Protein AF-A0A955TR52-F1 (afdb_monomer_lite)

pLDDT: mean 86.91, std 15.17, range [33.38, 98.06]

Sequence (68 aa):
SHLVVDPEIALVKNGTKKQPNEVDGITGATISSRTVVNLLNNAMTKWKGPIDAYLQAHPELEKTTGHE

Radius of gyration: 14.23 Å; chains: 1; bounding box: 26×19×41 Å

Secondary structure (DSSP, 8-state):
---TT-S--EEE-TT---STTEEEPPTT-HHHHHHHHHHHHHHHHHHHHHHHHHHHH-GGGGGGSS--

Foldseek 3Di:
DDPQLPPFQAEDDAPPDDGSSYDHDDPPCVVVRVVVRVVVRVVCVVCVVVVVVVCVVPVVVVPPPDDD

Structure (mmCIF, N/CA/C/O backbone):
data_AF-A0A955TR52-F1
#
_entry.id   AF-A0A955TR52-F1
#
loop_
_atom_site.group_PDB
_atom_site.id
_atom_site.type_symbol
_atom_site.label_atom_id
_atom_site.label_alt_id
_atom_site.label_comp_id
_atom_site.label_asym_id
_atom_site.label_entity_id
_atom_site.label_seq_id
_atom_site.pdbx_PDB_ins_code
_atom_site.Cartn_x
_atom_site.Cartn_y
_atom_site.Cartn_z
_atom_site.occupancy
_atom_site.B_iso_or_equiv
_atom_site.auth_seq_id
_atom_site.auth_comp_id
_atom_site.auth_asym_id
_atom_site.auth_atom_id
_atom_site.pdbx_PDB_model_num
ATOM 1 N N . SER A 1 1 ? -0.003 -1.952 -18.076 1.00 52.62 1 SER A N 1
ATOM 2 C CA . SER A 1 1 ? -0.229 -2.402 -16.695 1.00 52.62 1 SER A CA 1
ATOM 3 C C . SER A 1 1 ? -0.317 -1.242 -15.701 1.00 52.62 1 SER A C 1
ATOM 5 O O . SER A 1 1 ? 0.586 -0.420 -15.637 1.00 52.62 1 SER A O 1
ATOM 7 N N . HIS A 1 2 ? -1.386 -1.180 -14.899 1.00 62.62 2 HIS A N 1
ATOM 8 C CA . HIS A 1 2 ? -1.379 -0.480 -13.606 1.00 62.62 2 HIS A CA 1
ATOM 9 C C . HIS A 1 2 ? -1.474 -1.554 -12.528 1.00 62.62 2 HIS A C 1
ATOM 11 O O . HIS A 1 2 ? -2.352 -2.415 -12.605 1.00 62.62 2 HIS A O 1
ATOM 17 N N . LEU A 1 3 ? -0.548 -1.556 -11.569 1.00 74.38 3 LEU A N 1
ATOM 18 C CA . LEU A 1 3 ? -0.654 -2.481 -10.445 1.00 74.38 3 LEU A CA 1
ATOM 19 C C . LEU A 1 3 ? -1.887 -2.094 -9.626 1.00 74.38 3 LEU A C 1
ATOM 21 O O . LEU A 1 3 ? -2.184 -0.914 -9.473 1.00 74.38 3 LEU A O 1
ATOM 25 N N . VAL A 1 4 ? -2.571 -3.076 -9.042 1.00 74.50 4 VAL A N 1
ATOM 26 C CA . VAL A 1 4 ? -3.753 -2.848 -8.185 1.00 74.50 4 VAL A CA 1
ATOM 27 C C . VAL A 1 4 ? -3.443 -1.919 -6.998 1.00 74.50 4 VAL A C 1
ATOM 29 O O . VAL A 1 4 ? -4.334 -1.273 -6.456 1.00 74.50 4 VAL A O 1
ATOM 32 N N . VAL A 1 5 ? -2.167 -1.836 -6.616 1.00 70.50 5 VAL A N 1
ATOM 33 C CA . VAL A 1 5 ? -1.643 -0.978 -5.547 1.00 70.50 5 VAL A CA 1
ATOM 34 C C . VAL A 1 5 ? -1.244 0.433 -6.005 1.00 70.50 5 VAL A C 1
ATOM 36 O O . VAL A 1 5 ? -0.799 1.216 -5.171 1.00 70.50 5 VAL A O 1
ATOM 39 N N . ASP A 1 6 ? -1.374 0.778 -7.291 1.00 74.69 6 ASP A N 1
ATOM 40 C CA . ASP A 1 6 ? -1.143 2.149 -7.763 1.00 74.69 6 ASP A CA 1
ATOM 41 C C . ASP A 1 6 ? -2.298 3.073 -7.307 1.00 74.69 6 ASP A C 1
ATOM 43 O O . ASP A 1 6 ? -3.464 2.679 -7.393 1.00 74.69 6 ASP A O 1
ATOM 47 N N . PRO A 1 7 ? -2.024 4.318 -6.866 1.00 73.31 7 PRO A N 1
ATOM 48 C CA . PRO A 1 7 ? -0.712 4.973 -6.825 1.00 73.31 7 PRO A CA 1
ATOM 49 C C . PRO A 1 7 ? 0.170 4.592 -5.617 1.00 73.31 7 PRO A C 1
ATOM 51 O O . PRO A 1 7 ? 1.390 4.621 -5.745 1.00 73.31 7 PRO A O 1
ATOM 54 N N . GLU A 1 8 ? -0.410 4.225 -4.471 1.00 90.38 8 GLU A N 1
ATOM 55 C CA . GLU A 1 8 ? 0.311 3.692 -3.302 1.00 90.38 8 GLU A CA 1
ATOM 56 C C . GLU A 1 8 ? -0.613 2.856 -2.407 1.00 90.38 8 GLU A C 1
ATOM 58 O O . GLU A 1 8 ? -1.834 3.034 -2.424 1.00 90.38 8 GLU A O 1
ATOM 63 N N . ILE A 1 9 ? -0.043 1.980 -1.573 1.00 94.94 9 ILE A N 1
ATOM 64 C CA . ILE A 1 9 ? -0.817 1.234 -0.578 1.00 94.94 9 ILE A CA 1
ATOM 65 C C . ILE A 1 9 ? -1.251 2.193 0.532 1.00 94.94 9 ILE A C 1
ATOM 67 O O . ILE A 1 9 ? -0.410 2.825 1.176 1.00 94.94 9 ILE A O 1
ATOM 71 N N . ALA A 1 10 ? -2.554 2.258 0.800 1.00 96.19 10 ALA A N 1
ATOM 72 C CA . ALA A 1 10 ? -3.133 3.152 1.795 1.00 96.19 10 ALA A CA 1
ATOM 73 C C . ALA A 1 10 ? -3.673 2.383 3.009 1.00 96.19 10 ALA A C 1
ATOM 75 O O . ALA A 1 10 ? -4.503 1.485 2.883 1.00 96.19 10 ALA A O 1
ATOM 76 N N . LEU A 1 11 ? -3.230 2.763 4.212 1.00 97.00 11 LEU A N 1
ATOM 77 C CA . LEU A 1 11 ? -3.785 2.238 5.461 1.00 97.00 11 LEU A CA 1
ATOM 78 C C . LEU A 1 11 ? -5.077 2.980 5.818 1.00 97.00 11 LEU A C 1
ATOM 80 O O . LEU A 1 11 ? -5.034 4.177 6.114 1.00 97.00 11 LEU A O 1
ATOM 84 N N . VAL A 1 12 ? -6.198 2.266 5.879 1.00 97.31 12 VAL A N 1
ATOM 85 C CA . VAL A 1 12 ? -7.498 2.813 6.294 1.00 97.31 12 VAL A CA 1
ATOM 86 C C . VAL A 1 12 ? -7.948 2.234 7.633 1.00 97.31 12 VAL A C 1
ATOM 88 O O . VAL A 1 12 ? -7.342 1.313 8.179 1.00 97.31 12 VAL A O 1
ATOM 91 N N . LYS A 1 13 ? -8.998 2.801 8.230 1.00 96.06 13 LYS A N 1
ATOM 92 C CA . LYS A 1 13 ? -9.571 2.255 9.467 1.00 96.06 13 LYS A CA 1
ATOM 93 C C . LYS A 1 13 ? -10.180 0.879 9.182 1.00 96.06 13 LYS A C 1
ATOM 95 O O . LYS A 1 13 ? -10.741 0.685 8.112 1.00 96.06 13 LYS A O 1
ATOM 100 N N . ASN A 1 14 ? -10.132 -0.031 10.153 1.00 96.19 14 ASN A N 1
ATOM 101 C CA . ASN A 1 14 ? -10.744 -1.350 10.016 1.00 96.19 14 ASN A CA 1
ATOM 102 C C . ASN A 1 14 ? -12.195 -1.286 9.500 1.00 96.19 14 ASN A C 1
ATOM 104 O O . ASN A 1 14 ? -13.010 -0.547 10.065 1.00 96.19 14 ASN A O 1
ATOM 108 N N . GLY A 1 15 ? -12.500 -2.078 8.472 1.00 95.69 15 GLY A N 1
ATOM 109 C CA . GLY A 1 15 ? -13.817 -2.173 7.849 1.00 95.69 15 GLY A CA 1
ATOM 110 C C . GLY A 1 15 ? -14.190 -0.962 6.996 1.00 95.69 15 GLY A C 1
ATOM 111 O O . GLY A 1 15 ? -15.376 -0.729 6.770 1.00 95.69 15 GLY A O 1
ATOM 112 N N . THR A 1 16 ? -13.214 -0.154 6.567 1.00 97.00 16 THR A N 1
ATOM 113 C CA . THR A 1 16 ? -13.477 1.052 5.760 1.00 97.00 16 THR A CA 1
ATOM 114 C C . THR A 1 16 ? -12.825 1.032 4.385 1.00 97.00 16 THR A C 1
ATOM 116 O O . THR 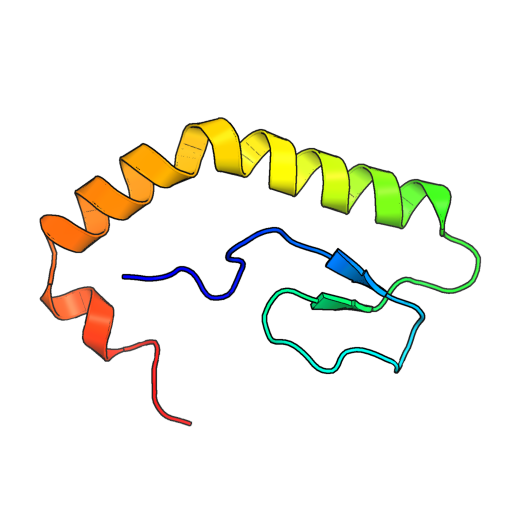A 1 16 ? -13.031 1.985 3.634 1.00 97.00 16 THR A O 1
ATOM 119 N N . LYS A 1 17 ? -12.107 -0.045 4.036 1.00 95.81 17 LYS A N 1
ATOM 120 C CA . LYS A 1 17 ? -11.574 -0.286 2.690 1.00 95.81 17 LYS A CA 1
ATOM 121 C C . LYS A 1 17 ? -12.659 -0.165 1.620 1.00 95.81 17 LYS A C 1
ATOM 123 O O . LYS A 1 17 ? -13.718 -0.785 1.701 1.00 95.81 17 LYS A O 1
ATOM 128 N N . LYS A 1 18 ? -12.355 0.609 0.584 1.00 95.50 18 LYS A N 1
ATOM 129 C CA . LYS A 1 18 ? -13.196 0.859 -0.593 1.00 95.50 18 LYS A CA 1
ATOM 130 C C . LYS A 1 18 ? -12.431 0.660 -1.886 1.00 95.50 18 LYS A C 1
ATOM 132 O O . LYS A 1 18 ? -13.027 0.234 -2.869 1.00 95.50 18 LYS A O 1
ATOM 137 N N . GLN A 1 19 ? -11.138 0.971 -1.886 1.00 93.75 19 GLN A N 1
ATOM 138 C CA . GLN A 1 19 ? -10.307 0.886 -3.078 1.00 93.75 19 GLN A CA 1
ATOM 139 C C . GLN A 1 19 ? -9.433 -0.374 -3.085 1.00 93.75 19 GLN A C 1
ATOM 141 O O . GLN A 1 19 ? -9.169 -0.970 -2.032 1.00 93.75 19 GLN A O 1
ATOM 146 N N . PRO A 1 20 ? -8.978 -0.821 -4.266 1.00 91.94 20 PRO A N 1
ATOM 147 C C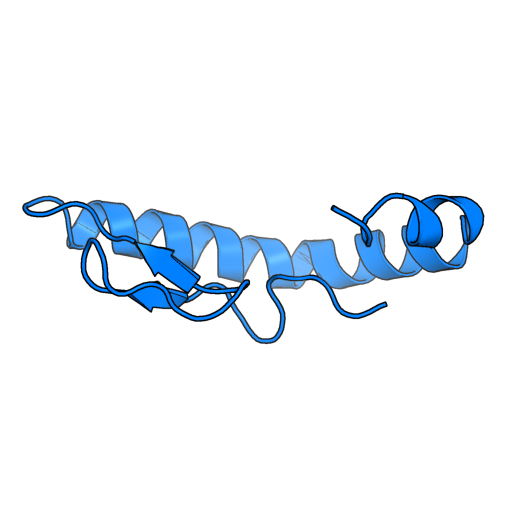A . PRO A 1 20 ? -8.101 -1.982 -4.368 1.00 91.94 20 PRO A CA 1
ATOM 148 C C . PRO A 1 20 ? -6.718 -1.777 -3.729 1.00 91.94 20 PRO A C 1
ATOM 150 O O . PRO A 1 20 ? -6.159 -2.730 -3.192 1.00 91.94 20 PRO A O 1
ATOM 153 N N . ASN A 1 21 ? -6.204 -0.543 -3.721 1.00 93.75 21 ASN A N 1
ATOM 154 C CA . ASN A 1 21 ? -4.921 -0.171 -3.115 1.00 93.75 21 ASN A CA 1
ATOM 155 C C . ASN A 1 21 ? -5.007 0.106 -1.599 1.00 93.75 21 ASN A C 1
ATOM 157 O O . ASN A 1 21 ? -4.007 0.446 -0.971 1.00 93.75 21 ASN A O 1
ATOM 161 N N . GLU A 1 22 ? -6.187 -0.013 -0.991 1.00 95.75 22 GLU A N 1
ATOM 162 C CA . GLU A 1 22 ? -6.381 0.204 0.444 1.00 95.75 22 GLU A CA 1
ATOM 163 C C . GLU A 1 22 ? -6.266 -1.102 1.239 1.00 95.75 22 GLU A C 1
ATOM 165 O O . GLU A 1 22 ? -6.643 -2.178 0.778 1.00 95.75 22 GLU A O 1
ATOM 170 N N . VAL A 1 23 ? -5.798 -1.002 2.480 1.00 94.88 23 VAL A N 1
ATOM 171 C CA . VAL A 1 23 ? -5.755 -2.099 3.451 1.00 94.88 23 VAL A CA 1
ATOM 172 C C . VAL A 1 23 ? -6.318 -1.643 4.787 1.00 94.88 23 VAL A C 1
ATOM 174 O O . VAL A 1 23 ? -5.976 -0.574 5.298 1.00 94.88 23 VAL A O 1
ATOM 177 N N . ASP A 1 24 ? -7.180 -2.474 5.364 1.00 97.19 24 ASP A N 1
ATOM 178 C CA . ASP A 1 24 ? -7.760 -2.230 6.678 1.00 97.19 24 ASP A CA 1
ATOM 179 C C . ASP A 1 24 ? -6.688 -2.339 7.771 1.00 97.19 24 ASP A C 1
ATOM 181 O O . ASP A 1 24 ? -5.937 -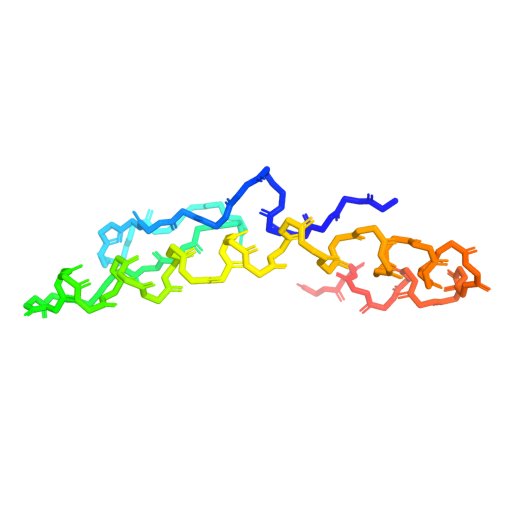3.311 7.863 1.00 97.19 24 ASP A O 1
ATOM 185 N N . GLY A 1 25 ? -6.616 -1.325 8.628 1.00 95.94 25 GLY A N 1
ATOM 186 C CA . GLY A 1 25 ? -5.770 -1.339 9.811 1.00 95.94 25 GLY A CA 1
ATOM 187 C C . GLY A 1 25 ? -6.344 -2.194 10.933 1.00 95.94 25 GLY A C 1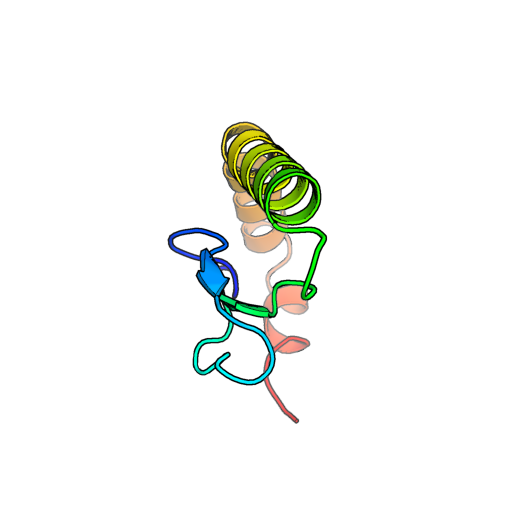
ATOM 188 O O . GLY A 1 25 ? -7.547 -2.426 11.016 1.00 95.94 25 GLY A O 1
ATOM 189 N N . ILE A 1 26 ? -5.478 -2.614 11.854 1.00 95.44 26 ILE A N 1
ATOM 190 C CA . ILE A 1 26 ? -5.871 -3.401 13.025 1.00 95.44 26 ILE A CA 1
ATOM 191 C C . ILE A 1 26 ? -6.058 -2.462 14.222 1.00 95.44 26 ILE A C 1
ATOM 193 O O . ILE A 1 26 ? -5.155 -1.702 14.588 1.00 95.44 26 ILE A O 1
ATOM 197 N N . THR A 1 27 ? -7.233 -2.514 14.853 1.00 93.62 27 THR A N 1
ATOM 198 C CA . THR A 1 27 ? -7.526 -1.724 16.058 1.00 93.62 27 THR A CA 1
ATOM 199 C C . THR A 1 27 ? -6.521 -2.046 17.165 1.00 93.62 27 THR A C 1
ATOM 201 O O . THR A 1 27 ? -6.294 -3.208 17.483 1.00 93.62 27 THR A O 1
ATOM 204 N N . GLY A 1 28 ? -5.919 -1.012 17.761 1.00 95.75 28 GLY A N 1
ATOM 205 C CA . GLY A 1 28 ? -4.895 -1.164 18.802 1.00 95.75 28 GLY A CA 1
ATOM 206 C C . GLY A 1 28 ? -3.470 -1.386 18.277 1.00 95.75 28 GLY A C 1
ATOM 207 O O . GLY A 1 28 ? -2.537 -1.381 19.072 1.00 95.75 28 GLY A O 1
ATOM 208 N N . ALA A 1 29 ? -3.274 -1.508 16.959 1.00 96.50 29 ALA A N 1
ATOM 209 C CA . ALA A 1 29 ? -1.969 -1.760 16.341 1.00 96.50 29 ALA A CA 1
ATOM 210 C C . ALA A 1 29 ? -1.574 -0.700 15.292 1.00 96.50 29 ALA A C 1
ATOM 212 O O . ALA A 1 29 ? -0.833 -0.986 14.352 1.00 96.50 29 ALA A O 1
ATOM 213 N N . THR A 1 30 ? -2.037 0.546 15.450 1.00 94.50 30 THR A N 1
ATOM 214 C CA . THR A 1 30 ? -1.868 1.623 14.454 1.00 94.50 30 THR A CA 1
ATOM 215 C C . THR A 1 30 ? -0.414 1.848 14.033 1.00 94.50 30 THR A C 1
ATOM 217 O O . THR A 1 30 ? -0.142 2.022 12.846 1.00 94.50 30 THR A O 1
ATOM 220 N N . ILE A 1 31 ? 0.524 1.847 14.987 1.00 96.56 31 ILE A N 1
ATOM 221 C CA . ILE A 1 31 ? 1.948 2.077 14.700 1.00 96.56 31 ILE A CA 1
ATOM 222 C C . ILE A 1 31 ? 2.502 0.922 13.859 1.00 96.56 31 ILE A C 1
ATOM 224 O O . ILE A 1 31 ? 3.086 1.161 12.805 1.00 96.56 31 ILE A O 1
ATOM 228 N N . SER A 1 32 ? 2.257 -0.324 14.271 1.00 97.31 32 SER A N 1
ATOM 229 C CA . SER A 1 32 ? 2.720 -1.516 13.556 1.00 97.31 32 SER A CA 1
ATOM 230 C C . SER A 1 32 ? 2.146 -1.596 12.140 1.00 97.31 32 SER A C 1
ATOM 232 O O . SER A 1 32 ? 2.903 -1.783 11.189 1.00 97.31 32 SER A O 1
ATOM 234 N N . SER A 1 33 ? 0.834 -1.384 11.977 1.00 97.38 33 SER A N 1
ATOM 235 C CA . SER A 1 33 ? 0.192 -1.387 10.657 1.00 97.38 33 SER A CA 1
ATOM 236 C C . SER A 1 33 ? 0.769 -0.307 9.740 1.00 97.38 33 SER A C 1
ATOM 238 O O . SER A 1 33 ? 1.051 -0.578 8.574 1.00 97.38 33 SER A O 1
ATOM 240 N N . ARG A 1 34 ? 1.013 0.904 10.261 1.00 96.44 34 ARG A N 1
ATOM 241 C CA . ARG A 1 34 ? 1.610 1.994 9.477 1.00 96.44 34 ARG A CA 1
ATOM 242 C C . ARG A 1 34 ? 3.042 1.677 9.055 1.00 96.44 34 ARG A C 1
ATOM 244 O O . ARG A 1 34 ? 3.404 1.945 7.914 1.00 96.44 34 ARG A O 1
ATOM 251 N N . THR A 1 35 ? 3.840 1.077 9.936 1.00 98.06 35 THR A N 1
ATOM 252 C CA . THR A 1 35 ? 5.215 0.676 9.613 1.00 98.06 35 THR A CA 1
ATOM 253 C C . THR A 1 35 ? 5.263 -0.328 8.464 1.00 98.06 35 THR A C 1
ATOM 255 O O . THR A 1 35 ? 6.067 -0.155 7.552 1.00 98.06 35 THR A O 1
ATOM 258 N N . VAL A 1 36 ? 4.394 -1.344 8.468 1.00 97.12 36 VAL A N 1
ATOM 259 C CA . VAL A 1 36 ? 4.346 -2.342 7.387 1.00 97.12 36 VAL A CA 1
ATOM 260 C C . VAL A 1 36 ? 3.941 -1.702 6.059 1.00 97.12 36 VAL A C 1
ATOM 262 O O . VAL A 1 36 ? 4.606 -1.933 5.054 1.00 97.12 36 VAL A O 1
ATOM 265 N N . VAL A 1 37 ? 2.909 -0.852 6.046 1.00 96.56 37 VAL A N 1
ATOM 266 C CA . VAL A 1 37 ? 2.486 -0.150 4.819 1.00 96.56 37 VAL A CA 1
ATOM 267 C C . VAL A 1 37 ? 3.608 0.734 4.272 1.00 96.56 37 VAL A C 1
ATOM 269 O O . VAL A 1 37 ? 3.932 0.655 3.089 1.00 96.56 37 VAL A O 1
ATOM 272 N N . ASN A 1 38 ? 4.280 1.497 5.136 1.00 96.88 38 ASN A N 1
ATOM 273 C CA . ASN A 1 38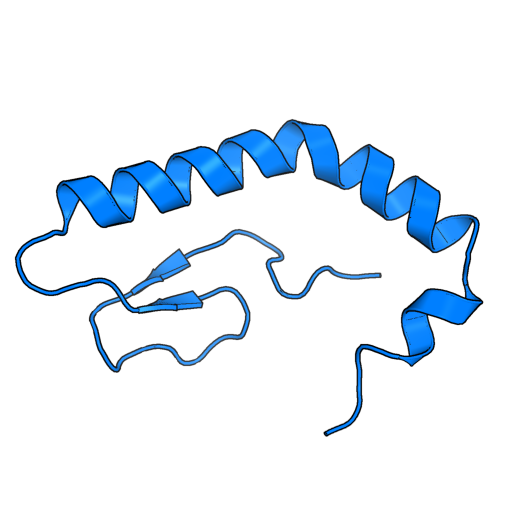 ? 5.419 2.321 4.733 1.00 96.88 38 ASN A CA 1
ATOM 274 C C . ASN A 1 38 ? 6.570 1.476 4.165 1.00 96.88 38 ASN A C 1
ATOM 276 O O . ASN A 1 38 ? 7.180 1.859 3.170 1.00 96.88 38 ASN A O 1
ATOM 280 N N . LEU A 1 39 ? 6.870 0.326 4.778 1.00 97.62 39 LEU A N 1
ATOM 281 C CA . LEU A 1 39 ? 7.888 -0.602 4.284 1.00 97.62 39 LEU A CA 1
ATOM 282 C C . LEU A 1 39 ? 7.553 -1.094 2.871 1.00 97.62 39 LEU A C 1
ATOM 284 O O . LEU A 1 39 ? 8.429 -1.082 2.007 1.00 97.62 39 LEU A O 1
ATOM 288 N N . LEU A 1 40 ? 6.305 -1.504 2.634 1.00 95.56 40 LEU A N 1
ATOM 289 C CA . LEU A 1 40 ? 5.861 -1.992 1.330 1.00 95.56 40 LEU A CA 1
ATOM 290 C C . LEU A 1 40 ? 5.908 -0.889 0.269 1.00 95.56 40 LEU A C 1
ATOM 292 O O . LEU A 1 40 ? 6.481 -1.111 -0.795 1.00 95.56 40 LEU A O 1
ATOM 296 N N . ASN A 1 41 ? 5.408 0.312 0.571 1.00 95.75 41 ASN A N 1
ATOM 297 C CA . ASN A 1 41 ? 5.485 1.451 -0.351 1.00 95.75 41 ASN A CA 1
ATOM 298 C C . ASN A 1 41 ? 6.944 1.789 -0.697 1.00 95.75 41 ASN A C 1
ATOM 300 O O . ASN A 1 41 ? 7.290 1.943 -1.868 1.00 95.75 41 ASN A O 1
ATOM 304 N N . ASN A 1 42 ? 7.835 1.790 0.298 1.00 96.25 42 ASN A N 1
ATOM 305 C CA . ASN A 1 42 ? 9.266 1.987 0.070 1.00 96.25 42 ASN A CA 1
ATOM 306 C C . ASN A 1 42 ? 9.880 0.873 -0.788 1.00 96.25 42 ASN A C 1
ATOM 308 O O . ASN A 1 42 ? 10.703 1.156 -1.658 1.00 96.25 42 ASN A O 1
ATOM 312 N N . ALA A 1 43 ? 9.496 -0.387 -0.579 1.00 95.38 43 ALA A N 1
ATOM 313 C CA . ALA A 1 43 ? 9.950 -1.490 -1.419 1.00 95.38 43 ALA A CA 1
ATOM 314 C C . ALA A 1 43 ? 9.474 -1.311 -2.871 1.00 95.38 43 ALA A C 1
ATOM 316 O O . ALA A 1 43 ? 10.270 -1.477 -3.797 1.00 95.38 43 ALA A O 1
ATOM 317 N N . MET A 1 44 ? 8.225 -0.889 -3.083 1.00 92.69 44 MET A N 1
ATOM 318 C CA . MET A 1 44 ? 7.664 -0.675 -4.419 1.00 92.69 44 MET A CA 1
ATOM 319 C C . MET A 1 44 ? 8.427 0.376 -5.231 1.00 92.69 44 MET A C 1
ATOM 321 O O . MET A 1 44 ? 8.552 0.205 -6.441 1.00 92.69 44 MET A O 1
ATOM 325 N N . THR A 1 45 ? 9.052 1.377 -4.598 1.00 92.06 45 THR A N 1
ATOM 326 C CA . THR A 1 45 ? 9.936 2.329 -5.309 1.00 92.06 45 THR A CA 1
ATOM 327 C C . THR A 1 45 ? 11.104 1.651 -6.037 1.00 92.06 45 THR A C 1
ATOM 329 O O . THR A 1 45 ? 11.590 2.168 -7.039 1.00 92.06 45 THR A O 1
ATOM 332 N N . LYS A 1 46 ? 11.545 0.480 -5.559 1.00 94.31 46 LYS A N 1
ATOM 333 C CA . LYS A 1 46 ? 12.636 -0.304 -6.155 1.00 94.31 46 LYS A CA 1
ATOM 334 C C . LYS A 1 46 ? 12.124 -1.371 -7.113 1.00 94.31 46 LYS A C 1
ATOM 336 O O . LYS A 1 46 ? 12.755 -1.631 -8.130 1.00 94.31 46 LYS A O 1
ATOM 341 N N . TRP A 1 47 ? 11.002 -2.000 -6.774 1.00 92.81 47 TRP A N 1
ATOM 342 C CA . TRP A 1 47 ? 10.503 -3.177 -7.486 1.00 92.81 47 TRP A CA 1
ATOM 343 C C . TRP A 1 47 ? 9.525 -2.859 -8.618 1.00 92.81 47 TRP A C 1
ATOM 345 O O . TRP A 1 47 ? 9.399 -3.680 -9.521 1.00 92.81 47 TRP A O 1
ATOM 355 N N . LYS A 1 48 ? 8.888 -1.677 -8.633 1.00 89.56 48 LYS A N 1
ATOM 356 C CA . LYS A 1 48 ? 7.913 -1.308 -9.674 1.00 89.56 48 LYS A CA 1
ATOM 357 C C . LYS A 1 48 ? 8.504 -1.406 -11.082 1.00 89.56 48 LYS A C 1
ATOM 359 O O . LYS A 1 48 ? 7.946 -2.104 -11.915 1.00 89.56 48 LYS A O 1
ATOM 364 N N . GLY A 1 49 ? 9.670 -0.801 -11.318 1.00 91.75 49 GLY A N 1
ATOM 365 C CA . GLY A 1 49 ? 10.343 -0.851 -12.623 1.00 91.75 49 GLY A CA 1
ATOM 366 C C . GLY A 1 49 ? 10.659 -2.279 -13.099 1.00 91.75 49 GLY A C 1
ATOM 367 O O . GLY A 1 49 ? 10.257 -2.639 -14.203 1.00 91.75 49 GLY A O 1
ATOM 368 N N . PRO A 1 50 ? 11.335 -3.114 -12.286 1.00 94.38 50 PRO A N 1
ATOM 369 C CA . PRO A 1 50 ? 11.567 -4.520 -12.616 1.00 94.38 50 PRO A CA 1
ATOM 370 C C . PRO A 1 50 ? 10.291 -5.326 -12.890 1.00 94.38 50 PRO A C 1
ATOM 372 O O . PRO A 1 50 ? 10.271 -6.124 -13.824 1.00 94.38 50 PRO A O 1
ATOM 375 N N . ILE A 1 51 ? 9.228 -5.116 -12.106 1.00 91.31 51 ILE A N 1
ATOM 376 C CA . ILE A 1 51 ? 7.935 -5.788 -12.304 1.00 91.31 51 ILE A CA 1
ATOM 377 C C . ILE A 1 51 ? 7.297 -5.345 -13.623 1.00 91.31 51 ILE A C 1
ATOM 379 O O . ILE A 1 51 ? 6.876 -6.192 -14.405 1.00 91.31 51 ILE A O 1
ATOM 383 N N . ASP A 1 52 ? 7.265 -4.042 -13.900 1.00 89.31 52 ASP A N 1
ATOM 384 C CA . ASP A 1 52 ? 6.691 -3.505 -15.135 1.00 89.31 52 ASP A CA 1
ATOM 385 C C . ASP A 1 52 ? 7.455 -4.017 -16.365 1.00 89.31 52 ASP A C 1
ATOM 387 O O . ASP A 1 52 ? 6.836 -4.450 -17.336 1.00 89.31 52 ASP A O 1
ATOM 391 N N . ALA A 1 53 ? 8.790 -4.054 -16.307 1.00 91.94 53 ALA A N 1
ATOM 392 C CA . ALA A 1 53 ? 9.620 -4.621 -17.368 1.00 91.94 53 ALA A CA 1
ATOM 393 C C . ALA A 1 53 ? 9.350 -6.122 -17.579 1.00 91.94 53 ALA A C 1
ATOM 395 O O . ALA A 1 53 ? 9.274 -6.582 -18.718 1.00 91.94 53 ALA A O 1
ATOM 396 N N . TYR A 1 54 ? 9.167 -6.881 -16.493 1.00 91.62 54 TYR A N 1
ATOM 397 C CA . TYR A 1 54 ? 8.824 -8.300 -16.568 1.00 91.62 54 TYR A CA 1
ATOM 398 C C . TYR A 1 54 ? 7.451 -8.517 -17.218 1.00 91.62 54 TYR A C 1
ATOM 400 O O . TYR A 1 54 ? 7.329 -9.316 -18.140 1.00 91.62 54 TYR A O 1
ATOM 408 N N . LEU A 1 55 ? 6.427 -7.766 -16.806 1.00 88.69 55 LEU A N 1
ATOM 409 C CA . LEU A 1 55 ? 5.083 -7.875 -17.384 1.00 88.69 55 LEU A CA 1
ATOM 410 C C . LEU A 1 55 ? 5.045 -7.454 -18.861 1.00 88.69 55 LEU A C 1
ATOM 412 O O . LEU A 1 55 ? 4.342 -8.073 -19.653 1.00 88.69 55 LEU A O 1
ATOM 416 N N . GLN A 1 56 ? 5.834 -6.452 -19.258 1.00 88.31 56 GLN A N 1
ATOM 417 C CA . GLN A 1 56 ? 5.973 -6.056 -20.665 1.00 88.31 56 GLN A CA 1
ATOM 418 C C . GLN A 1 56 ? 6.617 -7.152 -21.525 1.00 88.31 56 GLN A C 1
ATOM 420 O O . GLN A 1 56 ? 6.241 -7.316 -22.684 1.00 88.31 56 GLN A O 1
ATOM 425 N N . ALA A 1 57 ? 7.571 -7.904 -20.968 1.00 92.94 57 ALA A N 1
ATOM 426 C CA . ALA A 1 57 ? 8.198 -9.037 -21.646 1.00 92.94 57 ALA A CA 1
ATOM 427 C C . ALA A 1 57 ? 7.288 -10.281 -21.717 1.00 92.94 57 ALA A C 1
ATOM 429 O O . ALA A 1 57 ? 7.507 -11.137 -22.572 1.00 92.94 57 ALA A O 1
ATOM 430 N N . HIS A 1 58 ? 6.274 -10.360 -20.848 1.00 90.06 58 HIS A N 1
ATOM 431 C CA . HIS A 1 58 ? 5.376 -11.507 -20.677 1.00 90.06 58 HIS A CA 1
ATOM 432 C C . HIS A 1 58 ? 3.889 -11.099 -20.752 1.00 90.06 58 HIS A C 1
ATOM 434 O O . HIS A 1 58 ? 3.160 -11.190 -19.755 1.00 90.06 58 HIS A O 1
ATOM 440 N N . PRO A 1 59 ? 3.399 -10.638 -21.920 1.00 85.06 59 PRO A N 1
ATOM 441 C CA . PRO A 1 59 ? 2.038 -10.111 -22.074 1.00 85.06 59 PRO A CA 1
ATOM 442 C C . PRO A 1 59 ? 0.926 -11.145 -21.813 1.00 85.06 59 PRO A C 1
ATOM 444 O O . PRO A 1 59 ? -0.225 -10.783 -21.571 1.00 85.06 59 PRO A O 1
ATOM 447 N N . GLU A 1 60 ? 1.235 -12.441 -21.844 1.00 85.88 60 GLU A N 1
ATOM 448 C CA . GLU A 1 60 ? 0.321 -13.524 -21.478 1.00 85.88 60 GLU A CA 1
ATOM 449 C C . GLU A 1 60 ? -0.114 -13.480 -20.005 1.00 85.88 60 GLU A C 1
ATOM 451 O O . GLU A 1 60 ? -1.218 -13.923 -19.683 1.00 85.88 60 GLU A O 1
ATOM 456 N N . LEU A 1 61 ? 0.712 -12.902 -19.125 1.00 79.00 61 LEU A N 1
ATOM 457 C CA . LEU A 1 61 ? 0.465 -12.837 -17.682 1.00 79.00 61 LEU A CA 1
ATOM 458 C C . LEU A 1 61 ? -0.449 -11.671 -17.274 1.00 79.00 61 LEU A C 1
ATOM 460 O O . LEU A 1 61 ? -1.011 -11.690 -16.180 1.00 79.00 61 LEU A O 1
ATOM 464 N N . GLU A 1 62 ? -0.666 -10.674 -18.141 1.00 65.88 62 GLU A N 1
ATOM 465 C CA . GLU A 1 62 ? -1.621 -9.593 -17.842 1.00 65.88 62 GLU A CA 1
ATOM 466 C C . GLU A 1 62 ? -3.073 -10.112 -17.778 1.00 65.88 62 GLU A C 1
ATOM 468 O O . GLU A 1 62 ? -3.892 -9.572 -17.034 1.00 65.88 62 GLU A O 1
ATOM 473 N N . LYS A 1 63 ? -3.409 -11.185 -18.509 1.00 56.22 63 LYS A N 1
ATOM 474 C CA . LYS A 1 63 ? -4.800 -11.643 -18.693 1.00 56.22 63 LYS A CA 1
ATOM 475 C C . LYS A 1 63 ? -5.376 -12.466 -17.537 1.00 56.22 63 LYS A C 1
ATOM 477 O O . LYS A 1 63 ? -6.586 -12.649 -17.489 1.00 56.22 63 LYS A O 1
ATOM 482 N N . THR A 1 64 ? -4.558 -12.951 -16.603 1.00 54.41 64 THR A N 1
ATOM 483 C CA . THR A 1 64 ? -5.022 -13.808 -15.492 1.00 54.41 64 THR A CA 1
ATOM 484 C C . THR A 1 64 ? -5.408 -13.038 -14.229 1.00 54.41 64 THR A C 1
ATOM 486 O O . THR A 1 64 ? -5.900 -13.644 -13.285 1.00 54.41 64 THR A O 1
ATOM 489 N N . THR A 1 65 ? -5.200 -11.716 -14.186 1.00 53.94 65 THR A N 1
ATOM 490 C CA . THR A 1 65 ? -5.397 -10.904 -12.963 1.00 53.94 65 THR A CA 1
ATOM 491 C C . THR A 1 65 ? -6.696 -10.080 -12.987 1.00 53.94 65 THR A C 1
ATOM 493 O O . THR A 1 65 ? -6.939 -9.269 -12.100 1.00 53.94 65 THR A O 1
ATOM 496 N N . GLY A 1 66 ? -7.558 -10.279 -13.988 1.00 50.56 66 GLY A N 1
ATOM 497 C CA . GLY A 1 66 ? -8.804 -9.527 -14.138 1.00 50.56 66 GLY A CA 1
ATOM 498 C C . GLY A 1 66 ? -9.940 -10.369 -14.698 1.00 50.56 66 GLY A C 1
ATOM 499 O O . GLY A 1 66 ? -10.258 -10.229 -15.870 1.00 50.56 66 GLY A O 1
ATOM 500 N N . HIS A 1 67 ? -10.518 -11.241 -13.872 1.00 43.25 67 HIS A N 1
ATOM 501 C CA . HIS A 1 67 ? -11.948 -11.572 -13.854 1.00 43.25 67 HIS A CA 1
ATOM 502 C C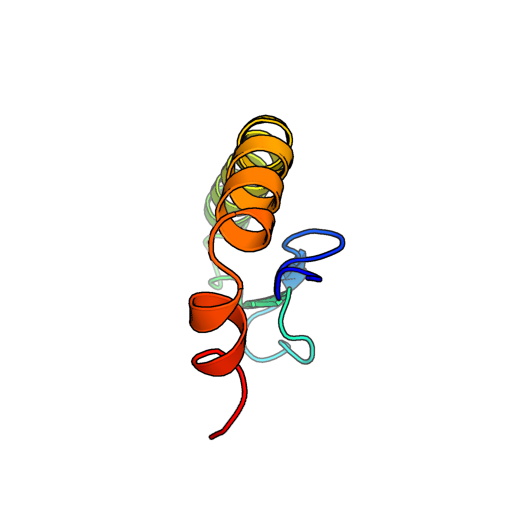 . HIS A 1 67 ? -12.211 -12.631 -12.780 1.00 43.25 67 HIS A C 1
ATOM 504 O O . HIS A 1 67 ? -11.960 -13.806 -13.018 1.00 43.25 67 HIS A O 1
ATOM 510 N N . GLU A 1 68 ? -12.711 -12.185 -11.627 1.00 33.38 68 GLU A N 1
ATOM 511 C CA . GLU A 1 68 ? -13.804 -12.790 -10.844 1.00 33.38 68 GLU A CA 1
ATOM 512 C C . GLU A 1 68 ? -14.324 -11.757 -9.835 1.00 33.38 68 GLU A C 1
ATOM 514 O O . GLU A 1 68 ? -13.487 -11.063 -9.210 1.00 33.38 68 GLU A O 1
#